Protein AF-A0A935GP49-F1 (afdb_monomer)

Solvent-accessible surface area (backbone atoms only — not comparable to full-atom values): 9052 Å² total; per-residue (Å²): 114,67,70,64,50,36,72,73,67,72,53,59,69,69,60,51,49,51,53,48,52,54,47,41,72,76,39,61,81,50,59,67,60,54,55,56,58,46,58,58,23,35,55,95,63,76,39,33,55,68,56,36,48,58,48,45,55,51,52,23,60,72,24,46,93,81,49,17,50,28,44,47,26,52,53,51,52,55,48,39,65,76,45,95,67,57,54,67,80,72,41,80,54,50,62,73,55,32,51,51,3,43,53,54,38,40,76,76,52,79,45,68,66,59,48,23,51,45,29,31,51,26,43,73,68,66,36,39,68,60,19,38,51,41,46,60,75,38,53,91,71,51,64,32,27,82,74,34,90,86,40,36,44,65,56,39,48,53,61,31,70,47,82,136

Sequence (164 aa):
MALIVAGSSGLPAAQFDSLFEEGVNRFPYYHTLYLTRMNYLLPQWGGSYDAVDAFIAKAVERTREKDGEAFYAWLYVDVARKFRGDLFTGTLASWPRMKKGFEDMLARYPDEWNKNLFATFACRARDKETTGRLITELGTAASLGAWSPGFTTESCRRFAFSPA

Mean predicted aligned error: 4.92 Å

Structure (mmCIF, N/CA/C/O backbone):
data_AF-A0A935GP49-F1
#
_entry.id   AF-A0A935GP49-F1
#
loop_
_atom_site.group_PDB
_atom_site.id
_atom_site.type_symbol
_atom_site.label_atom_id
_atom_site.label_alt_id
_atom_site.label_comp_id
_atom_site.label_asym_id
_atom_site.label_entity_id
_atom_site.label_seq_id
_atom_site.pdbx_PDB_ins_code
_atom_site.Cartn_x
_atom_site.Cartn_y
_atom_site.Cartn_z
_atom_site.occupancy
_atom_site.B_iso_or_equiv
_atom_site.auth_seq_id
_atom_site.auth_comp_id
_atom_site.auth_asym_id
_atom_site.auth_atom_id
_atom_site.pdbx_PDB_model_num
ATOM 1 N N . MET A 1 1 ? -24.496 -0.433 3.726 1.00 47.66 1 MET A N 1
ATOM 2 C CA . MET A 1 1 ? -24.857 1.006 3.695 1.00 47.66 1 MET A CA 1
ATOM 3 C C . MET A 1 1 ? -24.799 1.693 5.065 1.00 47.66 1 MET A C 1
ATOM 5 O O . MET A 1 1 ? -24.412 2.851 5.090 1.00 47.66 1 MET A O 1
ATOM 9 N N . ALA A 1 2 ? -25.073 1.019 6.194 1.00 55.06 2 ALA A N 1
ATOM 10 C CA . ALA A 1 2 ? -25.032 1.637 7.534 1.00 55.06 2 ALA A CA 1
ATOM 11 C C . ALA A 1 2 ? -23.665 2.230 7.952 1.00 55.06 2 ALA A C 1
ATOM 13 O O . ALA A 1 2 ? -23.636 3.288 8.565 1.00 55.0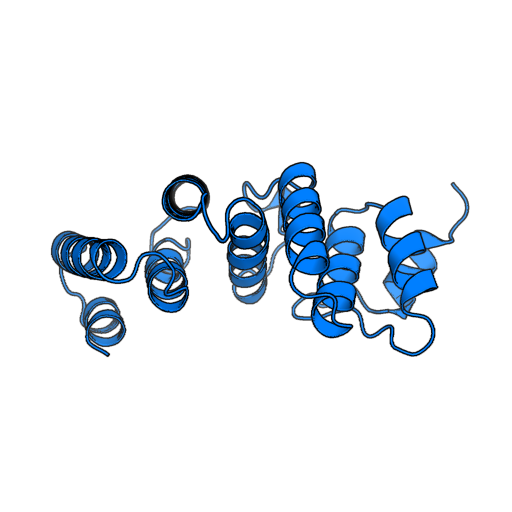6 2 ALA A O 1
ATOM 14 N N . LEU A 1 3 ? -22.536 1.614 7.573 1.00 48.81 3 LEU A N 1
ATOM 15 C CA . LEU A 1 3 ? -21.189 2.109 7.920 1.00 48.81 3 LEU A CA 1
ATOM 16 C C . LEU A 1 3 ? -20.819 3.439 7.241 1.00 48.81 3 LEU A C 1
ATOM 18 O O . LEU A 1 3 ? -20.160 4.272 7.852 1.00 48.81 3 LEU A O 1
ATOM 22 N N . ILE A 1 4 ? -21.264 3.656 5.999 1.00 54.31 4 ILE A N 1
ATOM 23 C CA . ILE A 1 4 ? -21.011 4.913 5.273 1.00 54.31 4 ILE A CA 1
ATOM 24 C C . ILE A 1 4 ? -21.822 6.044 5.911 1.00 54.31 4 ILE A C 1
ATOM 26 O O . ILE A 1 4 ? -21.284 7.117 6.161 1.00 54.31 4 ILE A O 1
ATOM 30 N N . VAL A 1 5 ? -23.091 5.770 6.242 1.00 49.25 5 VAL A N 1
ATOM 31 C CA . VAL A 1 5 ? -23.968 6.725 6.931 1.00 49.25 5 VAL A CA 1
ATOM 32 C C . VAL A 1 5 ? -23.423 7.032 8.325 1.00 49.25 5 VAL A C 1
ATOM 34 O O . VAL A 1 5 ? -23.286 8.194 8.674 1.00 49.25 5 VAL A O 1
ATOM 37 N N . ALA A 1 6 ? -23.027 6.027 9.105 1.00 52.31 6 ALA A N 1
ATOM 38 C CA . ALA A 1 6 ? -22.478 6.208 10.449 1.00 52.31 6 ALA A CA 1
ATOM 39 C C . ALA A 1 6 ? -21.283 7.174 10.488 1.00 52.31 6 ALA A C 1
ATOM 41 O O . ALA A 1 6 ? -21.266 8.111 11.286 1.00 52.31 6 ALA A O 1
ATOM 42 N N . GLY A 1 7 ? -20.315 6.979 9.591 1.00 53.31 7 GLY A N 1
ATOM 43 C CA . GLY A 1 7 ? -19.129 7.823 9.540 1.00 53.31 7 GLY A CA 1
ATOM 44 C C . GLY A 1 7 ? -19.360 9.203 8.908 1.00 53.31 7 GLY A C 1
ATOM 45 O O . GLY A 1 7 ? -18.614 10.129 9.207 1.00 53.31 7 GLY A O 1
ATOM 46 N N . SER A 1 8 ? -20.393 9.388 8.073 1.00 52.00 8 SER A N 1
ATOM 47 C CA . SER A 1 8 ? -20.776 10.709 7.542 1.00 52.00 8 SER A CA 1
ATOM 48 C C . SER A 1 8 ? -21.740 11.489 8.445 1.00 52.00 8 SER A C 1
ATOM 50 O O . SER A 1 8 ? -21.908 12.688 8.249 1.00 52.00 8 SER A O 1
ATOM 52 N N . SER A 1 9 ? -22.393 10.824 9.405 1.00 50.09 9 SER A N 1
ATOM 53 C CA . SER A 1 9 ? -23.439 11.414 10.263 1.00 50.09 9 SER A CA 1
ATOM 54 C C . SER A 1 9 ? -22.922 11.930 11.607 1.00 50.09 9 SER A C 1
ATOM 56 O O . SER A 1 9 ? -23.717 12.404 12.412 1.00 50.09 9 SER A O 1
ATOM 58 N N . GLY A 1 10 ? -21.621 11.808 11.889 1.00 53.00 10 GLY A N 1
ATOM 59 C CA . GLY A 1 10 ? -21.067 12.175 13.195 1.00 53.00 10 GLY A CA 1
ATOM 60 C C . GLY A 1 10 ? -21.505 11.246 14.332 1.00 53.00 10 GLY A C 1
ATOM 61 O O . GLY A 1 10 ? -21.587 11.694 15.475 1.00 53.00 10 GLY A O 1
ATOM 62 N N . LEU A 1 11 ? -21.799 9.965 14.048 1.00 57.06 11 LEU A N 1
ATOM 63 C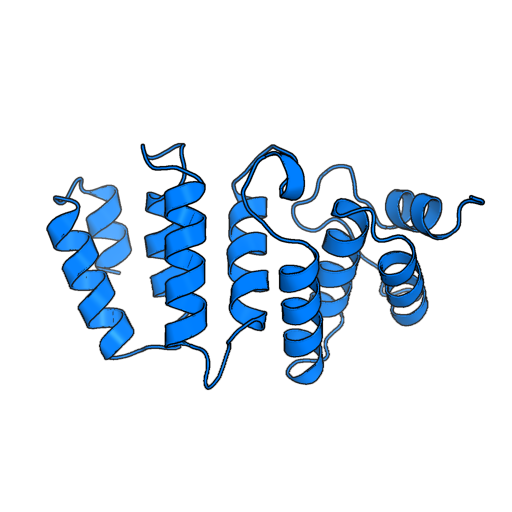 CA . LEU A 1 11 ? -22.007 8.996 15.128 1.00 57.06 11 LEU A CA 1
ATOM 64 C C . LEU A 1 11 ? -20.753 8.943 16.018 1.00 57.06 11 LEU A C 1
ATOM 66 O O . LEU A 1 11 ? -19.636 9.034 15.497 1.00 57.06 11 LEU A O 1
ATOM 70 N N . PRO A 1 12 ? -20.901 8.766 17.344 1.00 66.69 12 PRO A N 1
ATOM 71 C CA . PRO A 1 12 ? -19.757 8.608 18.231 1.00 66.69 12 PRO A CA 1
ATOM 72 C C . PRO A 1 12 ? -18.858 7.470 17.737 1.00 66.69 12 PRO A C 1
ATOM 74 O O . PRO A 1 12 ? -19.365 6.404 17.380 1.00 66.69 12 PRO A O 1
ATOM 77 N N . ALA A 1 13 ? -17.536 7.666 17.748 1.00 70.69 13 ALA A N 1
ATOM 78 C CA . ALA A 1 13 ? -16.559 6.688 17.251 1.00 70.69 13 ALA A CA 1
ATOM 79 C C . ALA A 1 13 ? -16.807 5.260 17.786 1.00 70.69 13 ALA A C 1
ATOM 81 O O . ALA A 1 13 ? -16.709 4.290 17.040 1.00 70.69 13 ALA A O 1
ATOM 82 N N . ALA A 1 14 ? -17.257 5.147 19.041 1.00 72.38 14 ALA A N 1
ATOM 83 C CA . ALA A 1 14 ? -17.621 3.885 19.681 1.00 72.38 14 ALA A CA 1
ATOM 84 C C . ALA A 1 14 ? -18.753 3.115 18.967 1.00 72.38 14 ALA A C 1
ATOM 86 O O . ALA A 1 14 ? -18.708 1.889 18.878 1.00 72.38 14 ALA A O 1
ATOM 87 N N . GLN A 1 15 ? -19.764 3.806 18.433 1.00 77.62 15 GLN A N 1
ATOM 88 C CA . GLN A 1 15 ? -20.867 3.154 17.723 1.00 77.62 15 GLN A CA 1
ATOM 89 C C . GLN A 1 15 ? -20.427 2.659 16.340 1.00 77.62 15 GLN A C 1
ATOM 91 O O . GLN A 1 15 ? -20.834 1.581 15.907 1.00 77.62 15 GLN A O 1
ATOM 96 N N . PHE A 1 16 ? -19.563 3.417 15.662 1.00 81.44 16 PHE A N 1
ATOM 97 C CA . PHE A 1 16 ? -18.963 2.991 14.400 1.00 81.44 16 PHE A CA 1
ATOM 98 C C . PHE A 1 16 ? -18.050 1.773 14.587 1.00 81.44 16 PHE A C 1
ATOM 100 O O . PHE A 1 16 ? -18.144 0.818 13.816 1.00 81.44 16 PHE A O 1
ATOM 107 N N . ASP A 1 17 ? -17.232 1.772 15.642 1.00 86.62 17 ASP A N 1
ATOM 108 C CA . ASP A 1 17 ? -16.369 0.644 15.996 1.00 86.62 17 ASP A CA 1
ATOM 109 C C . ASP A 1 17 ? -17.175 -0.619 16.306 1.00 86.62 17 ASP A C 1
ATOM 111 O O . ASP A 1 17 ? -16.862 -1.683 15.780 1.00 86.62 17 ASP A O 1
ATOM 115 N N . SER A 1 18 ? -18.268 -0.506 17.068 1.00 90.00 18 SER A N 1
ATOM 116 C CA . SER A 1 18 ? -19.149 -1.646 17.345 1.00 90.00 18 SER A CA 1
ATOM 117 C C . SER A 1 18 ? -19.756 -2.241 16.069 1.00 90.00 18 SER A C 1
ATOM 119 O O . SER A 1 18 ? -19.789 -3.461 15.920 1.00 90.00 18 SER A O 1
ATOM 121 N N . LEU A 1 19 ? -20.218 -1.400 15.136 1.00 91.62 19 LEU A N 1
ATOM 122 C CA . LEU A 1 19 ? -20.779 -1.860 13.859 1.00 91.62 19 LEU A CA 1
ATOM 123 C C . LEU A 1 19 ? -19.716 -2.498 12.959 1.00 91.62 19 LEU A C 1
ATOM 125 O O . LEU A 1 19 ? -19.999 -3.465 12.249 1.00 91.62 19 LEU A O 1
ATOM 129 N N . PHE A 1 20 ? -18.497 -1.955 12.969 1.00 94.38 20 PHE A N 1
ATOM 130 C CA . PHE A 1 20 ? -17.371 -2.554 12.266 1.00 94.38 20 PHE A CA 1
ATOM 131 C C . PHE A 1 20 ? -17.064 -3.946 12.825 1.00 94.38 20 PHE A C 1
ATOM 133 O O . PHE A 1 20 ? -17.004 -4.891 12.041 1.00 94.38 20 PHE A O 1
ATOM 140 N N . GLU A 1 21 ? -16.938 -4.080 14.148 1.00 95.75 21 GLU A N 1
ATOM 141 C CA . GLU A 1 21 ? -16.637 -5.352 14.815 1.00 95.75 21 GLU A CA 1
ATOM 142 C C . GLU A 1 21 ? -17.733 -6.404 14.598 1.00 95.75 21 GLU A C 1
ATOM 144 O O . GLU A 1 21 ? -17.428 -7.554 14.284 1.00 95.75 21 GLU A O 1
ATOM 149 N N . GLU A 1 22 ? -19.012 -6.031 14.661 1.00 95.56 22 GLU A N 1
ATOM 150 C CA . GLU A 1 22 ? -20.105 -6.940 14.292 1.00 95.56 22 GLU A CA 1
ATOM 151 C C . GLU A 1 22 ? -19.967 -7.418 12.835 1.00 95.56 22 GLU A C 1
ATOM 153 O O . GLU A 1 22 ? -20.031 -8.618 12.544 1.00 95.56 22 GLU A O 1
ATOM 158 N N . GLY A 1 23 ? -19.731 -6.480 11.912 1.00 95.50 23 GLY A N 1
ATOM 159 C CA . GLY A 1 23 ? -19.644 -6.761 10.483 1.00 95.50 23 GLY A CA 1
ATOM 160 C C . GLY A 1 23 ? -18.501 -7.708 10.128 1.00 95.50 23 GLY A C 1
ATOM 161 O O . GLY A 1 23 ? -18.709 -8.675 9.398 1.00 95.50 23 GLY A O 1
ATOM 162 N N . VAL A 1 24 ? -17.302 -7.461 10.649 1.00 96.56 24 VAL A N 1
ATOM 163 C CA . VAL A 1 24 ? -16.114 -8.293 10.390 1.00 96.56 24 VAL A CA 1
ATOM 164 C C . VAL A 1 24 ? -16.128 -9.619 11.146 1.00 96.56 24 VAL A C 1
ATOM 166 O O . VAL A 1 24 ? -15.532 -10.574 10.663 1.00 96.56 24 VAL A O 1
ATOM 169 N N . ASN A 1 25 ? -16.841 -9.735 12.271 1.00 96.00 25 ASN A N 1
ATOM 170 C CA . ASN A 1 25 ? -17.064 -11.035 12.910 1.00 96.00 25 ASN A CA 1
ATOM 171 C C . ASN A 1 25 ? -17.969 -11.931 12.054 1.00 96.00 25 ASN A C 1
ATOM 173 O O . ASN A 1 25 ? -17.754 -13.139 11.975 1.00 96.00 25 ASN A O 1
ATOM 177 N N . ARG A 1 26 ? -18.964 -11.347 11.376 1.00 97.00 26 ARG A N 1
ATOM 178 C CA . ARG A 1 26 ? -19.868 -12.090 10.487 1.00 97.00 26 ARG A CA 1
ATOM 179 C C . ARG A 1 26 ? -19.296 -12.307 9.085 1.00 97.00 26 ARG A C 1
ATOM 181 O O . ARG A 1 26 ? -19.558 -13.335 8.465 1.00 97.00 26 ARG A O 1
ATOM 188 N N . PHE A 1 27 ? -18.532 -11.342 8.579 1.00 96.50 27 PHE A N 1
ATOM 189 C CA . PHE A 1 27 ? -17.986 -11.325 7.221 1.00 96.50 27 PHE A CA 1
ATOM 190 C C . PHE A 1 27 ? -16.494 -10.938 7.231 1.00 96.50 27 PHE A C 1
ATOM 192 O O . PHE A 1 27 ? -16.123 -9.877 6.719 1.00 96.50 27 PHE A O 1
ATOM 199 N N . PRO A 1 28 ? -15.609 -11.794 7.777 1.00 95.75 28 PRO A N 1
ATOM 200 C CA . PRO A 1 28 ? -14.206 -11.449 8.029 1.00 95.75 28 PRO A CA 1
ATOM 201 C C . PRO A 1 28 ? -13.400 -11.121 6.773 1.00 95.75 28 PRO A C 1
ATOM 203 O O . PRO A 1 28 ? -12.430 -10.379 6.864 1.00 95.75 28 PRO A O 1
ATOM 206 N N . TYR A 1 29 ? -13.817 -11.607 5.604 1.00 96.19 29 TYR A N 1
ATOM 207 C CA . TYR A 1 29 ? -13.124 -11.401 4.327 1.00 96.19 29 TYR A CA 1
ATOM 208 C C . TYR A 1 29 ? -13.789 -10.340 3.439 1.00 96.19 29 TYR A C 1
ATOM 210 O O . TYR A 1 29 ? -13.436 -10.185 2.273 1.00 96.19 29 TYR A O 1
ATOM 218 N N . TYR A 1 30 ? -14.777 -9.601 3.957 1.00 95.94 30 TYR A N 1
ATOM 219 C CA . TYR A 1 30 ? -15.427 -8.546 3.185 1.00 95.94 30 TYR A CA 1
ATOM 220 C C . TYR A 1 30 ? -14.615 -7.245 3.258 1.00 95.94 30 TYR A C 1
ATOM 222 O O . TYR A 1 30 ? -14.805 -6.408 4.144 1.00 95.94 30 TYR A O 1
ATOM 230 N N . HIS A 1 31 ? -13.688 -7.077 2.306 1.00 95.00 31 HIS A N 1
ATOM 231 C CA . HIS A 1 31 ? -12.681 -6.001 2.288 1.00 95.00 31 HIS A CA 1
ATOM 232 C C . HIS A 1 31 ? -13.259 -4.592 2.443 1.00 95.00 31 HIS A C 1
ATOM 234 O O . HIS A 1 31 ? -12.641 -3.742 3.084 1.00 95.00 31 HIS A O 1
ATOM 240 N N . THR A 1 32 ? -14.462 -4.337 1.918 1.00 94.94 32 THR A N 1
ATOM 241 C CA . THR A 1 32 ? -15.122 -3.026 2.007 1.00 94.94 32 THR A CA 1
ATOM 242 C C . THR A 1 32 ? -15.301 -2.547 3.450 1.00 94.94 32 THR A C 1
ATOM 244 O O . THR A 1 32 ? -15.207 -1.343 3.688 1.00 94.94 32 THR A O 1
ATOM 247 N N . LEU A 1 33 ? -15.496 -3.443 4.427 1.00 96.00 33 LEU A N 1
ATOM 248 C CA . LEU A 1 33 ? -15.614 -3.057 5.842 1.00 96.00 33 LEU A CA 1
ATOM 249 C C . LEU A 1 33 ? -14.310 -2.445 6.357 1.00 96.00 33 LEU A C 1
ATOM 251 O O . LEU A 1 33 ? -14.321 -1.376 6.965 1.00 96.00 33 LEU A O 1
ATOM 255 N N . TYR A 1 34 ? -13.184 -3.088 6.049 1.00 97.38 34 TYR A N 1
ATOM 256 C CA . TYR A 1 34 ? -11.861 -2.634 6.462 1.00 97.38 34 TYR A CA 1
ATOM 257 C C . TYR A 1 34 ? -11.460 -1.338 5.771 1.00 97.38 34 TYR A C 1
ATOM 259 O O . TYR A 1 34 ? -11.021 -0.411 6.441 1.00 97.38 34 TYR A O 1
ATOM 267 N N . LEU A 1 35 ? -11.674 -1.239 4.455 1.00 95.38 35 LEU A N 1
ATOM 268 C CA . LEU A 1 35 ? -11.397 -0.018 3.692 1.00 95.38 35 LEU A CA 1
ATOM 269 C C . LEU A 1 35 ? -12.210 1.168 4.228 1.00 95.38 35 LEU A C 1
ATOM 271 O O . LEU A 1 35 ? -11.683 2.269 4.388 1.00 95.38 35 LEU A O 1
ATOM 275 N N . THR A 1 36 ? -13.482 0.932 4.568 1.00 92.94 36 THR A N 1
ATOM 276 C CA . THR A 1 36 ? -14.346 1.956 5.172 1.00 92.94 36 THR A CA 1
ATOM 277 C C . THR A 1 36 ? -13.811 2.383 6.535 1.00 92.94 36 THR A C 1
ATOM 279 O O . THR A 1 36 ? -13.656 3.577 6.780 1.00 92.94 36 THR A O 1
ATOM 282 N N . ARG A 1 37 ? -13.476 1.430 7.414 1.00 94.19 37 ARG A N 1
ATOM 283 C CA . ARG A 1 37 ? -12.962 1.720 8.760 1.00 94.19 37 ARG A CA 1
ATOM 284 C C . ARG A 1 37 ? -11.614 2.438 8.735 1.00 94.19 37 ARG A C 1
ATOM 286 O O . ARG A 1 37 ? -11.424 3.383 9.502 1.00 94.19 37 ARG A O 1
ATOM 293 N N . MET A 1 38 ? -10.715 2.015 7.849 1.00 95.50 38 MET A N 1
ATOM 294 C CA . MET A 1 38 ? -9.392 2.607 7.657 1.00 95.50 38 MET A CA 1
ATOM 295 C C . MET A 1 38 ? -9.483 4.049 7.161 1.00 95.50 38 MET A C 1
ATOM 297 O O . MET A 1 38 ? -8.711 4.890 7.609 1.00 95.50 38 MET A O 1
ATOM 301 N N . ASN A 1 39 ? -10.442 4.364 6.283 1.00 91.94 39 ASN A N 1
ATOM 302 C CA . ASN A 1 39 ? -10.618 5.724 5.775 1.00 91.94 39 ASN A CA 1
ATOM 303 C C . ASN A 1 39 ? -10.791 6.745 6.911 1.00 91.94 39 ASN A C 1
ATOM 305 O O . ASN A 1 39 ? -10.186 7.808 6.853 1.00 91.94 39 ASN A O 1
ATOM 309 N N . TYR A 1 40 ? -11.531 6.405 7.970 1.00 90.94 40 TYR A N 1
ATOM 310 C CA . TYR A 1 40 ? -11.723 7.276 9.139 1.00 90.94 40 TYR A CA 1
ATOM 311 C C . TYR A 1 40 ? -10.527 7.318 10.106 1.00 90.94 40 TYR A C 1
ATOM 313 O O . TYR A 1 40 ? -10.544 8.094 11.053 1.00 90.94 40 TYR A O 1
ATOM 321 N N . LEU A 1 41 ? -9.484 6.509 9.886 1.00 94.12 41 LEU A N 1
ATOM 322 C CA . LEU A 1 41 ? -8.220 6.583 10.633 1.00 94.12 41 LEU A CA 1
ATOM 323 C C . LEU A 1 41 ? -7.194 7.505 9.975 1.00 94.12 41 LEU A C 1
ATOM 325 O O . LEU A 1 41 ? -6.150 7.771 10.566 1.00 94.12 41 LEU A O 1
ATOM 329 N N . LEU A 1 42 ? -7.459 7.981 8.756 1.00 93.44 42 LEU A N 1
ATOM 330 C CA . LEU A 1 42 ? -6.521 8.844 8.049 1.00 93.44 42 LEU A CA 1
ATOM 331 C C . LEU A 1 42 ? -6.395 10.216 8.739 1.00 93.44 42 LEU A C 1
ATOM 333 O O . LEU A 1 42 ? -7.389 10.728 9.267 1.00 93.44 42 LEU A O 1
ATOM 337 N N . PRO A 1 43 ? -5.218 10.871 8.667 1.00 92.75 43 PRO A N 1
ATOM 338 C CA . PRO A 1 43 ? -4.983 12.164 9.319 1.00 92.75 43 PRO A CA 1
ATOM 339 C C . PRO A 1 43 ? -5.988 13.263 8.957 1.00 92.75 43 PRO A C 1
ATOM 341 O O . PRO A 1 43 ? -6.369 14.063 9.804 1.00 92.75 43 PRO A O 1
ATOM 344 N N . GLN A 1 44 ? -6.485 13.272 7.717 1.00 88.50 44 GLN A N 1
ATOM 345 C CA . GLN A 1 44 ? -7.488 14.242 7.260 1.00 88.50 44 GLN A CA 1
ATOM 346 C C . GLN A 1 44 ? -8.834 14.157 8.010 1.00 88.50 44 GLN A C 1
ATOM 348 O O . GLN A 1 44 ? -9.636 15.080 7.916 1.00 88.50 44 GLN A O 1
ATOM 353 N N . TRP A 1 45 ? -9.079 13.064 8.741 1.00 88.94 45 TRP A N 1
ATOM 354 C CA . TRP A 1 45 ? -10.264 12.845 9.575 1.00 88.94 45 TRP A CA 1
ATOM 355 C C . TRP A 1 45 ? -9.940 12.846 11.080 1.00 88.94 45 TRP A C 1
ATOM 357 O O . TRP A 1 45 ? -10.753 12.396 11.881 1.00 88.94 45 TRP A O 1
ATOM 367 N N . GLY A 1 46 ? -8.761 13.343 11.475 1.00 87.06 46 GLY A N 1
ATOM 368 C CA . GLY A 1 46 ? -8.334 13.430 12.878 1.00 87.06 46 GLY A CA 1
ATOM 369 C C . GLY A 1 46 ? -7.642 12.179 13.430 1.00 87.06 46 GLY A C 1
ATOM 370 O O . GLY A 1 46 ? -7.388 12.115 14.630 1.00 87.06 46 GLY A O 1
ATOM 371 N N . GLY A 1 47 ? -7.339 11.189 12.583 1.00 92.75 47 GLY A N 1
ATOM 372 C CA . GLY A 1 47 ? -6.530 10.024 12.952 1.00 92.75 47 GLY A CA 1
ATOM 373 C C . GLY A 1 47 ? -5.021 10.232 12.748 1.00 92.75 47 GLY A C 1
ATOM 374 O O . GLY A 1 47 ? -4.531 11.359 12.685 1.00 92.75 47 GLY A O 1
ATOM 375 N N . SER A 1 48 ? -4.269 9.138 12.623 1.00 95.81 48 SER A N 1
ATOM 376 C CA . SER A 1 48 ? -2.817 9.150 12.391 1.00 95.81 48 SER A CA 1
ATOM 377 C C . SER A 1 48 ? -2.367 7.931 11.583 1.00 95.81 48 SER A C 1
ATOM 379 O O . SER A 1 48 ? -3.066 6.917 11.525 1.00 95.81 48 SER A O 1
ATOM 381 N N . TYR A 1 49 ? -1.180 7.997 10.972 1.00 96.31 49 TYR A N 1
ATOM 382 C CA . TYR A 1 49 ? -0.628 6.832 10.273 1.00 96.31 49 TYR A CA 1
ATOM 383 C C . TYR A 1 49 ? -0.235 5.693 11.218 1.00 96.31 49 TYR A C 1
ATOM 385 O O . TYR A 1 49 ? -0.301 4.543 10.795 1.00 96.31 49 TYR A O 1
ATOM 393 N N . ASP A 1 50 ? 0.068 5.973 12.488 1.00 97.69 50 ASP A N 1
ATOM 394 C CA . ASP A 1 50 ? 0.222 4.935 13.515 1.00 97.69 50 ASP A CA 1
ATOM 395 C C . ASP A 1 50 ? -1.092 4.179 13.747 1.00 97.69 50 ASP A C 1
ATOM 397 O O . ASP A 1 50 ? -1.109 2.952 13.822 1.00 97.69 50 ASP A O 1
ATOM 401 N N . ALA A 1 51 ? -2.221 4.897 13.806 1.00 96.62 51 ALA A N 1
ATOM 402 C CA . ALA A 1 51 ? -3.533 4.272 13.947 1.00 96.62 51 ALA A CA 1
ATOM 403 C C . ALA A 1 51 ? -3.896 3.435 12.709 1.00 96.62 51 ALA A C 1
ATOM 405 O O . ALA A 1 51 ? -4.472 2.353 12.844 1.00 96.62 51 ALA A O 1
ATOM 406 N N . VAL A 1 52 ? -3.533 3.912 11.513 1.00 97.81 52 VAL A N 1
ATOM 407 C CA . VAL A 1 52 ? -3.689 3.165 10.256 1.00 97.81 52 VAL A CA 1
ATOM 408 C C . VAL A 1 52 ? -2.845 1.890 10.266 1.00 97.81 52 VAL A C 1
ATOM 410 O O . VAL A 1 52 ? -3.394 0.823 10.010 1.00 97.81 52 VAL A O 1
ATOM 413 N N . ASP A 1 53 ? -1.553 1.963 10.594 1.00 98.25 53 ASP A N 1
ATOM 414 C CA . ASP A 1 53 ? -0.668 0.788 10.619 1.00 98.25 53 ASP A CA 1
ATOM 415 C C . ASP A 1 53 ? -1.125 -0.246 11.658 1.00 98.25 53 ASP A C 1
ATOM 417 O O . ASP A 1 53 ? -1.290 -1.426 11.338 1.00 98.25 53 ASP A O 1
ATOM 421 N N . ALA A 1 54 ? -1.478 0.201 12.868 1.00 98.12 54 ALA A N 1
ATOM 422 C CA . ALA A 1 54 ? -2.025 -0.672 13.904 1.00 98.12 54 ALA A CA 1
ATOM 423 C C . ALA A 1 54 ? -3.332 -1.357 13.463 1.00 98.12 54 ALA A C 1
ATOM 425 O O . ALA A 1 54 ? -3.579 -2.521 13.795 1.00 98.12 54 ALA A O 1
ATOM 426 N N . PHE A 1 55 ? -4.180 -0.657 12.707 1.00 98.06 55 PHE A N 1
ATOM 427 C CA . PHE A 1 55 ? -5.391 -1.234 12.130 1.00 98.06 55 PHE A CA 1
ATOM 428 C C . PHE A 1 55 ? -5.081 -2.255 11.030 1.00 98.06 55 PHE A C 1
ATOM 430 O O . PHE A 1 55 ? -5.654 -3.345 11.036 1.00 98.06 55 PHE A O 1
ATOM 437 N N . ILE A 1 56 ? -4.154 -1.938 10.123 1.00 98.44 56 ILE A N 1
ATOM 438 C CA . ILE A 1 56 ? -3.717 -2.842 9.053 1.00 98.44 56 ILE A CA 1
ATOM 439 C C . ILE A 1 56 ? -3.137 -4.127 9.651 1.00 98.44 56 ILE A C 1
ATOM 441 O O . ILE A 1 56 ? -3.507 -5.215 9.216 1.00 98.44 56 ILE A O 1
ATOM 445 N N . ALA A 1 57 ? -2.308 -4.035 10.694 1.00 98.19 57 ALA A N 1
ATOM 446 C CA . ALA A 1 57 ? -1.759 -5.204 11.380 1.00 98.19 57 ALA A CA 1
ATOM 447 C C . ALA A 1 57 ? -2.861 -6.134 11.924 1.00 98.19 57 ALA A C 1
ATOM 449 O O . ALA A 1 57 ? -2.807 -7.348 11.721 1.00 98.19 57 ALA A O 1
ATOM 450 N N . LYS A 1 58 ? -3.907 -5.573 12.547 1.00 97.62 58 LYS A N 1
ATOM 451 C CA . LYS A 1 58 ? -5.071 -6.345 13.020 1.00 97.62 58 LYS A CA 1
ATOM 452 C C . LYS A 1 58 ? -5.871 -6.957 11.869 1.00 97.62 58 LYS A C 1
ATOM 454 O O . LYS A 1 58 ? -6.329 -8.091 11.983 1.00 97.62 58 LYS A O 1
ATOM 459 N N . ALA A 1 59 ? -6.044 -6.224 10.770 1.00 98.00 59 ALA A N 1
ATOM 460 C CA . ALA A 1 59 ? -6.753 -6.710 9.590 1.00 98.00 59 ALA A CA 1
ATOM 461 C C . ALA A 1 59 ? -6.024 -7.896 8.939 1.00 98.00 59 ALA A C 1
ATOM 463 O O . ALA A 1 59 ? -6.660 -8.891 8.595 1.00 98.00 59 ALA A O 1
ATOM 464 N N . VAL A 1 60 ? -4.694 -7.822 8.830 1.00 98.00 60 VAL A N 1
ATOM 465 C CA . VAL A 1 60 ? -3.842 -8.914 8.336 1.00 98.00 60 VAL A CA 1
ATOM 466 C C . VAL A 1 60 ? -3.962 -10.146 9.227 1.00 98.00 60 VAL A C 1
ATOM 468 O O . VAL A 1 60 ? -4.149 -11.243 8.711 1.00 98.00 60 VAL A O 1
ATOM 471 N N . GLU A 1 61 ? -3.925 -9.978 10.552 1.00 97.50 61 GLU A N 1
ATOM 472 C CA . GLU A 1 61 ? -4.084 -11.098 11.486 1.00 97.50 61 GLU A CA 1
ATOM 473 C C . GLU A 1 61 ? -5.446 -11.775 11.335 1.00 97.50 61 GLU A C 1
ATOM 475 O O . GLU A 1 61 ? -5.541 -12.988 11.159 1.00 97.50 61 GLU A O 1
ATOM 480 N N . ARG A 1 62 ? -6.511 -10.971 11.350 1.00 96.81 62 ARG A N 1
ATOM 481 C CA . ARG A 1 62 ? -7.892 -11.453 11.253 1.00 96.81 62 ARG A CA 1
ATOM 482 C C . ARG A 1 62 ? -8.167 -12.177 9.936 1.00 96.81 62 ARG A C 1
ATOM 484 O O . ARG A 1 62 ? -8.999 -13.075 9.899 1.00 96.81 62 ARG A O 1
ATOM 491 N N . THR A 1 63 ? -7.481 -11.788 8.866 1.00 96.94 63 THR A N 1
ATOM 492 C CA . THR A 1 63 ? -7.657 -12.367 7.530 1.00 96.94 63 THR A CA 1
ATOM 493 C C . THR A 1 63 ? -6.550 -13.348 7.147 1.00 96.94 63 THR A C 1
ATOM 495 O O . THR A 1 63 ? -6.515 -13.781 5.997 1.00 96.94 63 THR A O 1
ATOM 498 N N . ARG A 1 64 ? -5.660 -13.732 8.077 1.00 95.75 64 ARG A N 1
ATOM 499 C CA . ARG A 1 64 ? -4.447 -14.527 7.803 1.00 95.75 64 ARG A CA 1
ATOM 500 C C . ARG A 1 64 ? -4.713 -15.805 7.008 1.00 95.75 64 ARG A C 1
ATOM 502 O O . ARG A 1 64 ? -3.912 -16.153 6.151 1.00 95.75 64 ARG A O 1
ATOM 509 N N . GLU A 1 65 ? -5.823 -16.486 7.284 1.00 95.00 65 GLU A N 1
ATOM 510 C CA . GLU A 1 65 ? -6.184 -17.751 6.631 1.00 95.00 65 GLU A CA 1
ATOM 511 C C . GLU A 1 65 ? -6.399 -17.597 5.117 1.00 95.00 65 GLU A C 1
ATOM 513 O O . GLU A 1 65 ? -6.043 -18.497 4.359 1.00 95.00 65 GLU A O 1
ATOM 5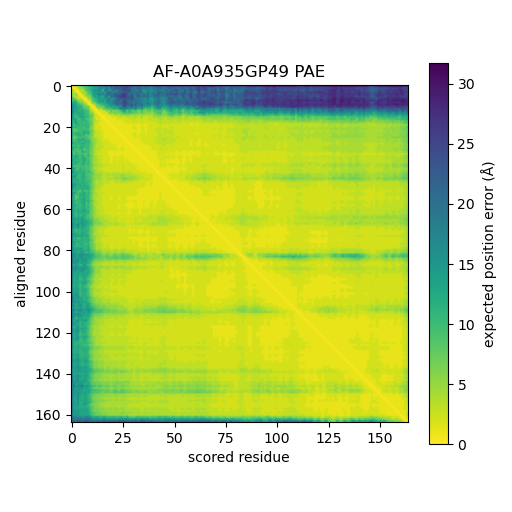18 N N . LYS A 1 66 ? -6.960 -16.465 4.663 1.00 93.94 66 LYS A N 1
ATOM 519 C CA . LYS A 1 66 ? -7.243 -16.245 3.236 1.00 93.94 66 LYS A CA 1
ATOM 520 C C . LYS A 1 66 ? -6.411 -15.149 2.615 1.00 93.94 66 LYS A C 1
ATOM 522 O O . LYS A 1 66 ? -5.865 -15.375 1.546 1.00 93.94 66 LYS A O 1
ATOM 527 N N . ASP A 1 67 ? -6.319 -13.976 3.234 1.00 94.44 67 ASP A N 1
ATOM 528 C CA . ASP A 1 67 ? -5.698 -12.798 2.628 1.00 94.44 67 ASP A CA 1
ATOM 529 C C . ASP A 1 67 ? -4.286 -12.537 3.160 1.00 94.44 67 ASP A C 1
ATOM 531 O O . ASP A 1 67 ? -3.352 -12.435 2.359 1.00 94.44 67 ASP A O 1
ATOM 535 N N . GLY A 1 68 ? -4.111 -12.481 4.484 1.00 94.75 68 GLY A N 1
ATOM 536 C CA . GLY A 1 68 ? -2.807 -12.287 5.125 1.00 94.75 68 GLY A CA 1
ATOM 537 C C . GLY A 1 68 ? -2.039 -11.081 4.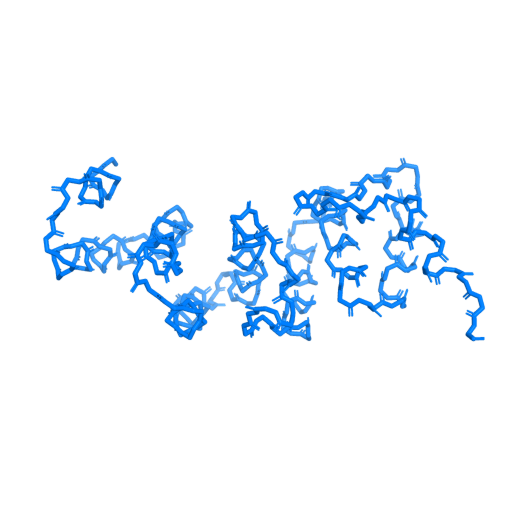570 1.00 94.75 68 GLY A C 1
ATOM 538 O O . GLY A 1 68 ? -2.584 -9.983 4.451 1.00 94.75 68 GLY A O 1
ATOM 539 N N . GLU A 1 69 ? -0.771 -11.276 4.200 1.00 96.56 69 GLU A N 1
ATOM 540 C CA . GLU A 1 69 ? 0.083 -10.195 3.681 1.00 96.56 69 GLU A CA 1
ATOM 541 C C . GLU A 1 69 ? -0.430 -9.599 2.358 1.00 96.56 69 GLU A C 1
ATOM 543 O O . GLU A 1 69 ? -0.194 -8.421 2.094 1.00 96.56 69 GLU A O 1
ATOM 548 N N . ALA A 1 70 ? -1.202 -10.326 1.539 1.00 97.12 70 ALA A N 1
ATOM 549 C CA . ALA A 1 70 ? -1.815 -9.703 0.358 1.00 97.12 70 ALA A CA 1
ATOM 550 C C . ALA A 1 70 ? -2.771 -8.570 0.750 1.00 97.12 70 ALA A C 1
ATOM 552 O O . ALA A 1 70 ? -2.861 -7.563 0.041 1.00 97.12 70 ALA A O 1
ATOM 553 N N . PHE A 1 71 ? -3.427 -8.681 1.912 1.00 97.75 71 PHE A N 1
ATOM 554 C CA . PHE A 1 71 ? -4.264 -7.601 2.417 1.00 97.75 71 PHE A CA 1
ATOM 555 C C . PHE A 1 71 ? -3.449 -6.427 2.950 1.00 97.75 71 PHE A C 1
ATOM 557 O O . PHE A 1 71 ? -3.866 -5.286 2.773 1.00 97.75 71 PHE A O 1
ATOM 564 N N . TYR A 1 72 ? -2.263 -6.682 3.520 1.00 98.38 72 TYR A N 1
ATOM 565 C CA . TYR A 1 72 ? -1.313 -5.622 3.874 1.00 98.38 72 TYR A CA 1
ATOM 566 C C . TYR A 1 72 ? -1.018 -4.742 2.655 1.00 98.38 72 TYR A C 1
ATOM 568 O O . TYR A 1 72 ? -1.177 -3.521 2.709 1.00 98.38 72 TYR A O 1
ATOM 576 N N . ALA A 1 73 ? -0.659 -5.370 1.528 1.00 97.50 73 ALA A N 1
ATOM 577 C CA . ALA A 1 73 ? -0.396 -4.651 0.287 1.00 97.50 73 ALA A CA 1
ATOM 578 C C . ALA A 1 73 ? -1.635 -3.892 -0.203 1.00 97.50 73 ALA A C 1
ATOM 580 O O . ALA A 1 73 ? -1.543 -2.704 -0.506 1.00 97.50 73 ALA A O 1
ATOM 581 N N . TRP A 1 74 ? -2.804 -4.536 -0.227 1.00 96.25 74 TRP A N 1
ATOM 582 C CA . TRP A 1 74 ? -4.033 -3.909 -0.714 1.00 96.25 74 TRP A CA 1
ATOM 583 C C . TRP A 1 74 ? -4.482 -2.699 0.120 1.00 96.25 74 TRP A C 1
ATOM 585 O O . TRP A 1 74 ? -4.873 -1.671 -0.437 1.00 96.25 74 TRP A O 1
ATOM 595 N N . LEU A 1 75 ? -4.381 -2.779 1.450 1.00 97.94 75 LEU A N 1
ATOM 596 C CA . LEU A 1 75 ? -4.725 -1.671 2.343 1.00 97.94 75 LEU A CA 1
ATOM 597 C C . LEU A 1 75 ? -3.769 -0.486 2.153 1.00 97.94 75 LEU A C 1
ATOM 599 O O . LEU A 1 75 ? -4.223 0.651 2.034 1.00 97.94 75 LEU A O 1
ATOM 603 N N . TYR A 1 76 ? -2.462 -0.726 2.017 1.00 97.62 76 TYR A N 1
ATOM 604 C CA . TYR A 1 76 ? -1.507 0.353 1.743 1.00 97.62 76 TYR A CA 1
ATOM 605 C C . TYR A 1 76 ? -1.607 0.931 0.327 1.00 97.62 76 TYR A C 1
ATOM 607 O O . TYR A 1 76 ? -1.387 2.133 0.147 1.00 97.62 76 TYR A O 1
ATOM 615 N N . VAL A 1 77 ? -2.008 0.135 -0.672 1.00 96.06 77 VAL A N 1
ATOM 616 C CA . VAL A 1 77 ? -2.413 0.664 -1.986 1.00 96.06 77 VAL A CA 1
ATOM 617 C C . VAL A 1 77 ? -3.565 1.652 -1.807 1.00 96.06 77 VAL A C 1
ATOM 619 O O . VAL A 1 77 ? -3.524 2.749 -2.361 1.00 96.06 77 VAL A O 1
ATOM 622 N N . ASP A 1 78 ? -4.576 1.307 -1.009 1.00 96.19 78 ASP A N 1
ATOM 623 C CA . ASP A 1 78 ? -5.713 2.190 -0.756 1.00 96.19 78 ASP A CA 1
ATOM 624 C C . ASP A 1 78 ? -5.335 3.466 0.021 1.00 96.19 78 ASP A C 1
ATOM 626 O O . ASP A 1 78 ? -5.841 4.545 -0.301 1.00 96.19 78 ASP A O 1
ATOM 630 N N . VAL A 1 79 ? -4.383 3.393 0.959 1.00 95.62 79 VAL A N 1
ATOM 631 C CA . VAL A 1 79 ? -3.786 4.584 1.597 1.00 95.62 79 VAL A CA 1
ATOM 632 C C . VAL A 1 79 ? -3.105 5.467 0.551 1.00 95.62 79 VAL A C 1
ATOM 634 O O . VAL A 1 79 ? -3.369 6.668 0.485 1.00 95.62 79 VAL A O 1
ATOM 637 N N . ALA A 1 80 ? -2.283 4.884 -0.323 1.00 93.62 80 ALA A N 1
ATOM 638 C CA . ALA A 1 80 ? -1.573 5.617 -1.366 1.00 93.62 80 ALA A CA 1
ATOM 639 C C . ALA A 1 80 ? -2.498 6.311 -2.380 1.00 93.62 80 ALA A C 1
ATOM 641 O O . ALA A 1 80 ? -2.098 7.303 -2.979 1.00 93.62 80 ALA A O 1
ATOM 642 N N . ARG A 1 81 ? -3.735 5.830 -2.559 1.00 92.12 81 ARG A N 1
ATOM 643 C CA . ARG A 1 81 ? -4.757 6.494 -3.391 1.00 92.12 81 ARG A CA 1
ATOM 644 C C . ARG A 1 81 ? -5.257 7.806 -2.799 1.00 92.12 81 ARG A C 1
ATOM 646 O O . ARG A 1 81 ? -5.732 8.666 -3.538 1.00 92.12 81 ARG A O 1
ATOM 653 N N . LYS A 1 82 ? -5.223 7.917 -1.473 1.00 90.62 82 LYS A N 1
ATOM 654 C CA . LYS A 1 82 ? -5.792 9.030 -0.703 1.00 90.62 82 LYS A CA 1
ATOM 655 C C . LYS A 1 82 ? -4.712 9.984 -0.192 1.00 90.62 82 LYS A C 1
ATOM 657 O O . LYS A 1 82 ? -4.990 11.151 0.061 1.00 90.62 82 LYS A O 1
ATOM 662 N N . PHE A 1 83 ? -3.478 9.502 -0.080 1.00 87.94 83 PHE A N 1
ATOM 663 C CA . PHE A 1 83 ? -2.331 10.265 0.383 1.00 87.94 83 PHE A CA 1
ATOM 664 C C . PHE A 1 83 ? -1.547 10.891 -0.780 1.00 87.94 83 PHE A C 1
ATOM 666 O O . PHE A 1 83 ? -1.229 10.224 -1.758 1.00 87.94 83 PHE A O 1
ATOM 673 N N . ARG A 1 84 ? -1.201 12.180 -0.663 1.00 80.12 84 ARG A N 1
ATOM 674 C CA . ARG A 1 84 ? -0.453 12.934 -1.690 1.00 80.12 84 ARG A CA 1
ATOM 675 C C . ARG A 1 84 ? 1.069 12.979 -1.476 1.00 80.12 84 ARG A C 1
ATOM 677 O O . ARG A 1 84 ? 1.741 13.738 -2.167 1.00 80.12 84 ARG A O 1
ATOM 684 N N . GLY A 1 85 ? 1.608 12.203 -0.536 1.00 87.44 85 GLY A N 1
ATOM 685 C CA . GLY A 1 85 ? 3.047 12.115 -0.272 1.00 87.44 85 GLY A CA 1
ATOM 686 C C . GLY A 1 85 ? 3.672 10.794 -0.715 1.00 87.44 85 GLY A C 1
ATOM 687 O O . GLY A 1 85 ? 3.021 9.917 -1.289 1.00 87.44 85 GLY A O 1
ATOM 688 N N . ASP A 1 86 ? 4.960 10.651 -0.424 1.00 91.31 86 ASP A N 1
ATOM 689 C CA . ASP A 1 86 ? 5.671 9.392 -0.606 1.00 91.31 86 ASP A CA 1
ATOM 690 C C . ASP A 1 86 ? 5.213 8.379 0.454 1.00 91.31 86 ASP A C 1
ATOM 692 O O . ASP A 1 86 ? 5.285 8.644 1.652 1.00 91.31 86 ASP A O 1
ATOM 696 N N . LEU A 1 87 ? 4.707 7.222 0.018 1.00 94.81 87 LEU A N 1
ATOM 697 C CA . LEU A 1 87 ? 4.089 6.242 0.915 1.00 94.81 87 LEU A CA 1
ATOM 698 C C . LEU A 1 87 ? 5.088 5.697 1.946 1.00 94.81 87 LEU A C 1
ATOM 700 O O . LEU A 1 87 ? 4.719 5.516 3.102 1.00 94.81 87 LEU A O 1
ATOM 704 N N . PHE A 1 88 ? 6.325 5.428 1.532 1.00 95.88 88 PHE A N 1
ATOM 705 C CA . PHE A 1 88 ? 7.308 4.690 2.330 1.00 95.88 88 PHE A CA 1
ATOM 706 C C . PHE A 1 88 ? 8.110 5.586 3.279 1.00 95.88 88 PHE A C 1
ATOM 708 O O . PHE A 1 88 ? 8.744 5.089 4.202 1.00 95.88 88 PHE A O 1
ATOM 715 N N . THR A 1 89 ? 8.076 6.901 3.066 1.00 94.38 89 THR A N 1
ATOM 716 C CA . THR A 1 89 ? 8.711 7.899 3.944 1.00 94.38 89 THR A CA 1
ATOM 717 C C . THR A 1 89 ? 7.700 8.769 4.691 1.00 94.38 89 THR A C 1
ATOM 719 O O . THR A 1 89 ? 8.015 9.307 5.747 1.00 94.38 89 THR A O 1
ATOM 722 N N . GLY A 1 90 ? 6.479 8.905 4.168 1.00 94.12 90 GLY A N 1
ATOM 723 C CA . GLY A 1 90 ? 5.396 9.688 4.768 1.00 94.12 90 GLY A CA 1
ATOM 724 C C . GLY A 1 90 ? 4.400 8.872 5.594 1.00 94.12 90 GLY A C 1
ATOM 725 O O . GLY A 1 90 ? 3.490 9.454 6.182 1.00 94.12 90 GLY A O 1
ATOM 726 N N . THR A 1 91 ? 4.538 7.544 5.625 1.00 96.12 91 THR A N 1
ATOM 727 C CA . THR A 1 91 ? 3.718 6.634 6.439 1.00 96.12 91 THR A CA 1
ATOM 728 C C . THR A 1 91 ? 4.589 5.518 7.028 1.00 96.12 91 THR A C 1
ATOM 730 O O . THR A 1 91 ? 5.798 5.500 6.820 1.00 96.12 91 THR A O 1
ATOM 733 N N . LEU A 1 92 ? 3.974 4.567 7.736 1.00 97.75 92 LEU A N 1
ATOM 734 C CA . LEU A 1 92 ? 4.649 3.390 8.297 1.00 97.75 92 LEU A CA 1
ATOM 735 C C . LEU A 1 92 ? 4.677 2.183 7.330 1.00 97.75 92 LEU A C 1
ATOM 737 O O . LEU A 1 92 ? 5.030 1.074 7.727 1.00 97.75 92 LEU A O 1
ATOM 741 N N . ALA A 1 93 ? 4.303 2.374 6.059 1.00 97.94 93 ALA A N 1
ATOM 742 C CA . ALA A 1 93 ? 4.323 1.308 5.062 1.00 97.94 93 ALA A CA 1
ATOM 743 C C . ALA A 1 93 ? 5.718 0.677 4.931 1.00 97.94 93 ALA A C 1
ATOM 745 O O . ALA A 1 93 ? 6.707 1.351 4.648 1.00 97.94 93 ALA A O 1
ATOM 746 N N . SER A 1 94 ? 5.787 -0.645 5.055 1.00 98.19 94 SER A N 1
ATOM 747 C CA . SER A 1 94 ? 7.012 -1.422 4.904 1.00 98.19 94 SER A CA 1
ATOM 748 C C . SER A 1 94 ? 7.084 -2.011 3.501 1.00 98.19 94 SER A C 1
ATOM 750 O O . SER A 1 94 ? 6.268 -2.865 3.145 1.00 98.19 94 SER A O 1
ATOM 752 N N . TRP A 1 95 ? 8.077 -1.599 2.703 1.00 98.31 95 TRP A N 1
ATOM 753 C CA . TRP A 1 95 ? 8.279 -2.189 1.377 1.00 98.31 95 TRP A CA 1
ATOM 754 C C . TRP A 1 95 ? 8.488 -3.711 1.422 1.00 98.31 95 TRP A C 1
ATOM 756 O O . TRP A 1 95 ? 7.788 -4.395 0.680 1.00 98.31 95 TRP A O 1
ATOM 766 N N . PRO A 1 96 ? 9.344 -4.286 2.294 1.00 98.50 96 PRO A N 1
ATOM 767 C CA . PRO A 1 96 ? 9.494 -5.740 2.373 1.00 98.50 96 PRO A CA 1
ATOM 768 C C . PRO A 1 96 ? 8.172 -6.491 2.591 1.00 98.50 96 PRO A C 1
ATOM 770 O O . PRO A 1 96 ? 7.917 -7.490 1.919 1.00 98.50 96 PRO A O 1
ATOM 773 N N . ARG A 1 97 ? 7.294 -5.987 3.470 1.00 98.25 97 ARG A N 1
ATOM 774 C CA . ARG A 1 97 ? 5.965 -6.585 3.690 1.00 98.25 97 ARG A CA 1
ATOM 775 C C . ARG A 1 97 ? 5.035 -6.381 2.505 1.00 98.25 97 ARG A C 1
ATOM 777 O O . ARG A 1 97 ? 4.377 -7.316 2.066 1.00 98.25 97 ARG A O 1
ATOM 784 N N . MET A 1 98 ? 5.010 -5.173 1.949 1.00 98.38 98 MET A N 1
ATOM 785 C CA . MET A 1 98 ? 4.180 -4.858 0.789 1.00 98.38 98 MET A CA 1
ATOM 786 C C . MET A 1 98 ? 4.573 -5.704 -0.430 1.00 98.38 98 MET A C 1
ATOM 788 O O . MET A 1 98 ? 3.697 -6.219 -1.120 1.00 98.38 98 MET A O 1
ATOM 792 N N . LYS A 1 99 ? 5.875 -5.914 -0.651 1.00 98.62 99 LYS A N 1
ATOM 793 C CA . LYS A 1 99 ? 6.424 -6.814 -1.670 1.00 98.62 99 LYS A CA 1
ATOM 794 C C . LYS A 1 99 ? 5.941 -8.246 -1.464 1.00 98.62 99 LYS A C 1
ATOM 796 O O . LYS A 1 99 ? 5.376 -8.818 -2.391 1.00 98.62 99 LYS A O 1
ATOM 801 N N . LYS A 1 100 ? 6.077 -8.782 -0.245 1.00 98.31 100 LYS A N 1
ATOM 802 C CA . LYS A 1 100 ? 5.555 -10.111 0.102 1.00 98.31 100 LYS A CA 1
ATOM 803 C C . LYS A 1 100 ? 4.049 -10.211 -0.161 1.00 98.31 100 LYS A C 1
ATOM 805 O O . LYS A 1 100 ? 3.585 -11.185 -0.743 1.00 98.31 100 LYS A O 1
ATOM 810 N N . GLY A 1 101 ? 3.294 -9.176 0.194 1.00 98.06 101 GLY A N 1
ATOM 811 C CA . GLY A 1 101 ? 1.865 -9.104 -0.081 1.00 98.06 101 GLY A CA 1
ATOM 812 C C . GLY A 1 101 ? 1.521 -9.137 -1.570 1.00 98.06 101 GLY A C 1
ATOM 813 O O . GLY A 1 101 ? 0.606 -9.854 -1.968 1.00 98.06 101 GLY A O 1
ATOM 814 N N . PHE A 1 102 ? 2.267 -8.421 -2.412 1.00 98.38 102 PHE A N 1
ATOM 815 C CA . PHE A 1 102 ? 2.093 -8.498 -3.864 1.00 98.38 102 PHE A CA 1
ATOM 816 C C . PHE A 1 102 ? 2.462 -9.868 -4.436 1.00 98.38 102 PHE A C 1
ATOM 818 O O . PHE A 1 102 ? 1.762 -10.366 -5.316 1.00 98.38 102 PHE A O 1
ATOM 825 N N . GLU A 1 103 ? 3.531 -10.491 -3.945 1.00 97.94 103 GLU A N 1
ATOM 826 C CA . GLU A 1 103 ? 3.918 -11.848 -4.345 1.00 97.94 103 GLU A CA 1
ATOM 827 C C . GLU A 1 103 ? 2.818 -12.858 -3.992 1.00 97.94 103 GLU A C 1
ATOM 829 O O . GLU A 1 103 ? 2.405 -13.645 -4.843 1.00 97.94 103 GLU A O 1
ATOM 834 N N . ASP A 1 104 ? 2.266 -12.775 -2.779 1.00 97.00 104 ASP A N 1
ATOM 835 C CA . ASP A 1 104 ? 1.165 -13.633 -2.337 1.00 97.00 104 ASP A CA 1
ATOM 836 C C . ASP A 1 104 ? -0.134 -13.366 -3.111 1.00 97.00 104 ASP A C 1
ATOM 838 O O . ASP A 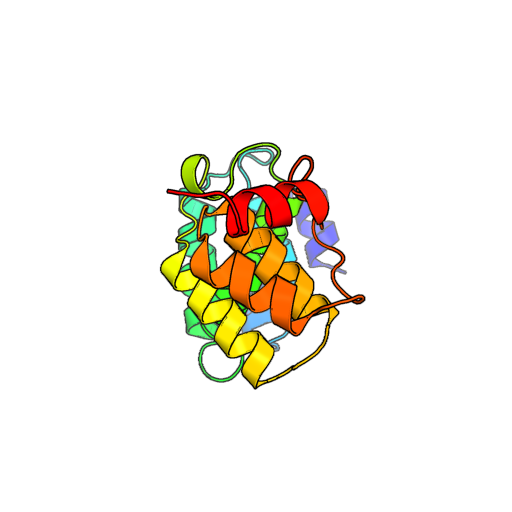1 104 ? -0.917 -14.289 -3.346 1.00 97.00 104 ASP A O 1
ATOM 842 N N . MET A 1 105 ? -0.376 -12.113 -3.509 1.00 95.62 105 MET A N 1
ATOM 843 C CA . MET A 1 105 ? -1.509 -11.719 -4.347 1.00 95.62 105 MET A CA 1
ATOM 844 C C . MET A 1 105 ? -1.388 -12.318 -5.749 1.00 95.62 105 MET A C 1
ATOM 846 O O . MET A 1 105 ? -2.333 -12.946 -6.216 1.00 95.62 105 MET A O 1
ATOM 850 N N .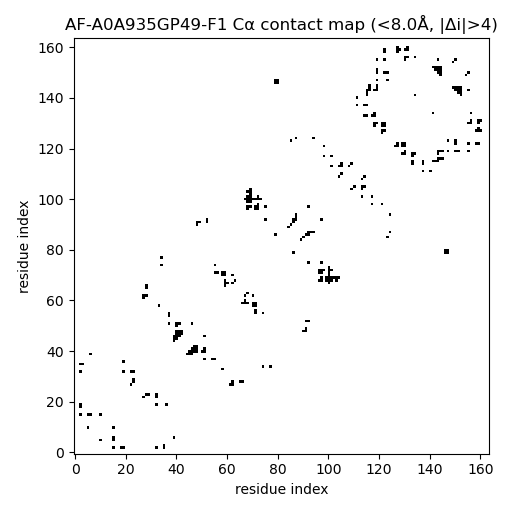 LEU A 1 106 ? -0.221 -12.197 -6.390 1.00 96.56 106 LEU A N 1
ATOM 851 C CA . LEU A 1 106 ? 0.028 -12.747 -7.725 1.00 96.56 106 LEU A CA 1
ATOM 852 C C . LEU A 1 106 ? 0.055 -14.274 -7.752 1.00 96.56 106 LEU A C 1
ATOM 854 O O . LEU A 1 106 ? -0.348 -14.862 -8.751 1.00 96.56 106 LEU A O 1
ATOM 858 N N . ALA A 1 107 ? 0.494 -14.925 -6.673 1.00 95.75 107 ALA A N 1
ATOM 859 C CA . ALA A 1 107 ? 0.438 -16.381 -6.564 1.00 95.75 107 ALA A CA 1
ATOM 860 C C . ALA A 1 107 ? -1.007 -16.913 -6.598 1.00 95.75 107 ALA A C 1
ATOM 862 O O . ALA A 1 107 ? -1.247 -18.024 -7.066 1.00 95.75 107 ALA A O 1
ATOM 863 N N . ARG A 1 108 ? -1.970 -16.121 -6.110 1.00 92.81 108 ARG A N 1
ATOM 864 C CA . ARG A 1 108 ? -3.397 -16.474 -6.072 1.00 92.81 108 ARG A CA 1
ATOM 865 C C . ARG A 1 108 ? -4.168 -15.979 -7.288 1.00 92.81 108 ARG A C 1
ATOM 867 O O . ARG A 1 108 ? -5.000 -16.705 -7.823 1.00 92.81 108 ARG A O 1
ATOM 874 N N . TYR A 1 109 ? -3.889 -14.751 -7.707 1.00 92.38 109 TYR A N 1
ATOM 875 C CA . TYR A 1 109 ? -4.569 -14.056 -8.792 1.00 92.38 109 TYR A CA 1
ATOM 876 C C . TYR A 1 109 ? -3.519 -13.501 -9.766 1.00 92.38 109 TYR A C 1
ATOM 878 O O . TYR A 1 109 ? -3.150 -12.324 -9.693 1.00 92.38 109 TYR A O 1
ATOM 886 N N . PRO A 1 110 ? -2.974 -14.359 -10.649 1.00 93.44 110 PRO A N 1
ATOM 887 C CA . PRO A 1 110 ? -1.957 -13.957 -11.608 1.00 93.44 110 PRO A CA 1
ATOM 888 C C . PRO A 1 110 ? -2.608 -13.211 -12.775 1.00 93.44 110 PRO A C 1
ATOM 890 O O . PRO A 1 110 ? -2.929 -13.797 -13.807 1.00 93.44 110 PRO A O 1
ATOM 893 N N . ASP A 1 111 ? -2.792 -11.9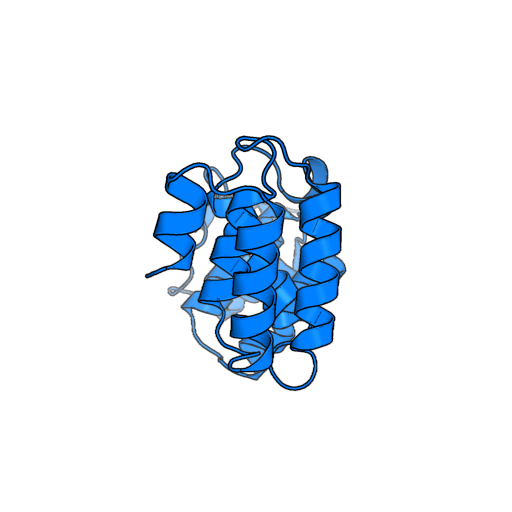06 -12.617 1.00 94.81 111 ASP A N 1
ATOM 894 C CA . ASP A 1 111 ? -3.289 -11.035 -13.678 1.00 94.81 111 ASP A CA 1
ATOM 895 C C . ASP A 1 111 ? -2.373 -9.827 -13.918 1.00 94.81 111 ASP A C 1
ATOM 897 O O . ASP A 1 111 ? -1.574 -9.409 -13.070 1.00 94.81 111 ASP A O 1
ATOM 901 N N . GLU A 1 112 ? -2.470 -9.276 -15.127 1.00 96.75 112 GLU A N 1
ATOM 902 C CA . GLU A 1 112 ? -1.641 -8.155 -15.569 1.00 96.75 112 GLU A CA 1
ATOM 903 C C . GLU A 1 112 ? -1.896 -6.888 -14.753 1.00 96.75 112 GLU A C 1
ATOM 905 O O . GLU A 1 112 ? -0.975 -6.093 -14.560 1.00 96.75 112 GLU A O 1
ATOM 910 N N . TRP A 1 113 ? -3.115 -6.688 -14.248 1.00 96.19 113 TRP A N 1
ATOM 911 C CA . TRP A 1 113 ? -3.452 -5.520 -13.443 1.00 96.19 113 TRP A CA 1
ATOM 912 C C . TRP A 1 113 ? -2.700 -5.546 -12.108 1.00 96.19 113 TRP A C 1
ATOM 914 O O . TRP A 1 113 ? -2.000 -4.587 -11.772 1.00 96.19 113 TRP A O 1
ATOM 924 N N . ASN A 1 114 ? -2.746 -6.671 -11.395 1.00 96.75 114 ASN A N 1
ATOM 925 C CA . ASN A 1 114 ? -2.001 -6.874 -10.156 1.00 96.75 114 ASN A CA 1
ATOM 926 C C . ASN A 1 114 ? -0.487 -6.795 -10.386 1.00 96.75 114 ASN A C 1
ATOM 928 O O . ASN A 1 114 ? 0.236 -6.209 -9.577 1.00 96.75 114 ASN A O 1
ATOM 932 N N . LYS A 1 115 ? 0.004 -7.308 -11.521 1.00 98.19 115 LYS A N 1
ATOM 933 C CA . LYS A 1 115 ? 1.432 -7.242 -11.859 1.00 98.19 115 LYS A CA 1
ATOM 934 C C . LYS A 1 115 ? 1.887 -5.806 -12.152 1.00 98.19 115 LYS A C 1
ATOM 936 O O . LYS A 1 115 ? 2.943 -5.391 -11.674 1.00 98.19 115 LYS A O 1
ATOM 941 N N . ASN A 1 116 ? 1.080 -5.021 -12.865 1.00 98.31 116 ASN A N 1
ATOM 942 C CA . ASN A 1 116 ? 1.329 -3.596 -13.101 1.00 98.31 116 ASN A CA 1
ATOM 943 C C . ASN A 1 116 ? 1.290 -2.770 -11.810 1.00 98.31 116 ASN A C 1
ATOM 945 O O . ASN A 1 116 ? 2.113 -1.869 -11.612 1.00 98.31 116 ASN A O 1
ATOM 949 N N . LEU A 1 117 ? 0.364 -3.093 -10.907 1.00 97.56 117 LEU A N 1
ATOM 950 C CA . LEU A 1 117 ? 0.284 -2.471 -9.592 1.00 97.56 117 LEU A CA 1
ATOM 951 C C . LEU A 1 117 ? 1.543 -2.778 -8.769 1.00 97.56 117 LEU A C 1
ATOM 953 O O . LEU A 1 117 ? 2.180 -1.852 -8.269 1.00 97.56 117 LEU A O 1
ATOM 957 N N . PHE A 1 118 ? 1.973 -4.042 -8.719 1.00 98.38 118 PHE A N 1
ATOM 958 C CA . PHE A 1 118 ? 3.218 -4.432 -8.056 1.00 98.38 118 PHE A CA 1
ATOM 959 C C . PHE A 1 118 ? 4.428 -3.692 -8.644 1.00 98.38 118 PHE A C 1
ATOM 961 O O . PHE A 1 118 ? 5.214 -3.103 -7.902 1.00 98.38 118 PHE A O 1
ATOM 968 N N . ALA A 1 119 ? 4.543 -3.631 -9.974 1.00 98.50 119 ALA A N 1
ATOM 969 C CA . ALA A 1 119 ? 5.633 -2.927 -10.647 1.00 98.50 119 ALA A CA 1
ATOM 970 C C . ALA A 1 119 ? 5.644 -1.423 -10.317 1.00 98.50 119 ALA A C 1
ATOM 972 O O . ALA A 1 119 ? 6.704 -0.838 -10.087 1.00 98.50 119 ALA A O 1
ATOM 973 N N . THR A 1 120 ? 4.462 -0.807 -10.222 1.00 97.88 120 THR A N 1
ATOM 974 C CA . THR A 1 120 ? 4.309 0.597 -9.817 1.00 97.88 120 THR A CA 1
ATOM 975 C C . THR A 1 120 ? 4.848 0.823 -8.403 1.00 9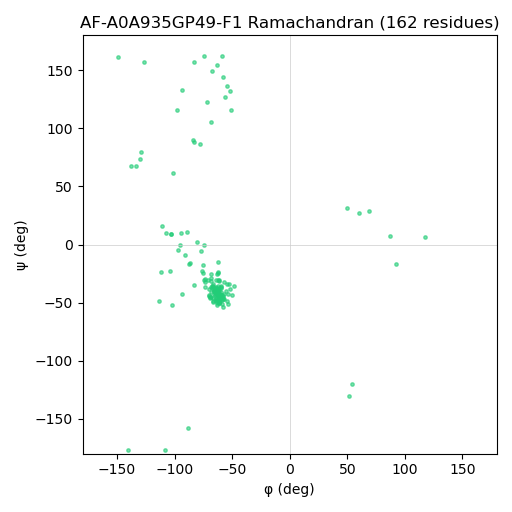7.88 120 THR A C 1
ATOM 977 O O . THR A 1 120 ? 5.635 1.745 -8.182 1.00 97.88 120 THR A O 1
ATOM 980 N N . PHE A 1 121 ? 4.474 -0.021 -7.438 1.00 98.00 121 PHE A N 1
ATOM 981 C CA . PHE A 1 121 ? 4.918 0.138 -6.050 1.00 98.00 121 PHE A CA 1
ATOM 982 C C . PHE A 1 121 ? 6.380 -0.268 -5.824 1.00 98.00 121 PHE A C 1
ATOM 984 O O . PHE A 1 121 ? 7.046 0.378 -5.018 1.00 98.00 121 PHE A O 1
ATOM 991 N N . ALA A 1 122 ? 6.916 -1.225 -6.586 1.00 98.50 122 ALA A N 1
ATOM 992 C CA . ALA A 1 122 ? 8.351 -1.523 -6.602 1.00 98.50 122 ALA A CA 1
ATOM 993 C C . ALA A 1 122 ? 9.176 -0.309 -7.042 1.00 98.50 122 ALA A C 1
ATOM 995 O O . ALA A 1 122 ? 10.159 0.058 -6.396 1.00 98.50 122 ALA A O 1
ATOM 996 N N . CYS A 1 123 ? 8.720 0.375 -8.091 1.00 98.00 123 CYS A N 1
ATOM 997 C CA . CYS A 1 123 ? 9.366 1.583 -8.585 1.00 98.00 123 CYS A CA 1
ATOM 998 C C . CYS A 1 123 ? 9.311 2.727 -7.557 1.00 98.00 123 CYS A C 1
ATOM 1000 O O . CYS A 1 123 ? 10.315 3.408 -7.330 1.00 98.00 123 CYS A O 1
ATOM 1002 N N . ARG A 1 124 ? 8.167 2.899 -6.874 1.00 96.62 124 ARG A N 1
ATOM 1003 C CA . ARG A 1 124 ? 8.013 3.853 -5.758 1.00 96.62 124 ARG A CA 1
ATOM 1004 C C . ARG A 1 124 ? 8.950 3.555 -4.598 1.00 96.62 124 ARG A C 1
ATOM 1006 O O . ARG A 1 124 ? 9.566 4.472 -4.073 1.00 96.62 124 ARG A O 1
ATOM 1013 N N . ALA A 1 125 ? 9.096 2.283 -4.244 1.00 97.44 125 ALA A N 1
ATOM 1014 C CA . ALA A 1 125 ? 9.987 1.830 -3.182 1.00 97.44 125 ALA A CA 1
ATOM 1015 C C . ALA A 1 125 ? 11.476 1.866 -3.562 1.00 97.44 125 ALA A C 1
ATOM 1017 O O . ALA A 1 125 ? 12.320 1.506 -2.746 1.00 97.44 125 ALA A O 1
ATOM 1018 N N . ARG A 1 126 ? 11.811 2.279 -4.795 1.00 97.25 126 ARG A N 1
ATOM 1019 C CA . ARG A 1 126 ? 13.177 2.261 -5.341 1.00 97.25 126 ARG A CA 1
ATOM 1020 C C . ARG A 1 126 ? 13.786 0.850 -5.399 1.00 97.25 126 ARG A C 1
ATOM 1022 O O . ARG A 1 126 ? 15.006 0.705 -5.424 1.00 97.25 126 ARG A O 1
ATOM 1029 N N . ASP A 1 127 ? 12.952 -0.187 -5.507 1.00 98.38 127 ASP A N 1
ATOM 1030 C CA . ASP A 1 127 ? 13.373 -1.576 -5.722 1.00 98.38 127 ASP A CA 1
ATOM 1031 C C . ASP A 1 127 ? 13.622 -1.807 -7.219 1.00 98.38 127 ASP A C 1
ATOM 1033 O O . ASP A 1 127 ? 12.730 -2.162 -7.999 1.00 98.38 127 ASP A O 1
ATOM 1037 N N . LYS A 1 128 ? 14.858 -1.518 -7.629 1.00 98.00 128 LYS A N 1
ATOM 1038 C CA . LYS A 1 128 ? 15.298 -1.549 -9.028 1.00 98.00 128 LYS A CA 1
ATOM 1039 C C . LYS A 1 128 ? 15.162 -2.939 -9.651 1.00 98.00 128 LYS A C 1
ATOM 1041 O O . LYS A 1 128 ? 14.656 -3.060 -10.766 1.00 98.00 128 LYS A O 1
ATOM 1046 N N . GLU A 1 129 ? 15.562 -3.971 -8.912 1.00 98.31 129 GLU A N 1
ATOM 1047 C CA . GLU A 1 129 ? 15.530 -5.368 -9.352 1.00 98.31 129 GLU A CA 1
ATOM 1048 C C . GLU A 1 129 ? 14.095 -5.831 -9.622 1.00 98.31 129 GLU A C 1
ATOM 1050 O O . GLU A 1 129 ? 13.776 -6.295 -10.719 1.00 98.31 129 GLU A O 1
ATOM 1055 N N . THR A 1 130 ? 13.197 -5.629 -8.654 1.00 98.62 130 THR A N 1
ATOM 1056 C CA . THR A 1 130 ? 11.792 -6.036 -8.775 1.00 98.62 130 THR A CA 1
ATOM 1057 C C . THR A 1 130 ? 11.090 -5.263 -9.884 1.00 98.62 130 THR A C 1
ATOM 1059 O O . THR A 1 130 ? 10.337 -5.851 -10.661 1.00 98.62 130 THR A O 1
ATOM 1062 N N . THR A 1 131 ? 11.379 -3.965 -10.016 1.00 98.62 131 THR A N 1
ATOM 1063 C CA . THR A 1 131 ? 10.834 -3.135 -11.100 1.00 98.62 131 THR A CA 1
ATOM 1064 C C . THR A 1 131 ? 11.273 -3.658 -12.470 1.00 98.62 131 THR A C 1
ATOM 1066 O O . THR A 1 131 ? 10.433 -3.861 -13.347 1.00 98.62 131 THR A O 1
ATOM 1069 N N . GLY A 1 132 ? 12.571 -3.918 -12.659 1.00 98.44 132 GLY A N 1
ATOM 1070 C CA . GLY A 1 132 ? 13.117 -4.412 -13.927 1.00 98.44 132 GLY A CA 1
ATOM 1071 C C . GLY A 1 132 ? 12.564 -5.780 -14.313 1.00 98.44 132 GLY A C 1
ATOM 1072 O O . GLY A 1 132 ? 12.143 -5.974 -15.457 1.00 98.44 132 GLY A O 1
ATOM 1073 N N . ARG A 1 133 ? 12.482 -6.701 -13.346 1.00 98.56 133 ARG A N 1
ATOM 1074 C CA . ARG A 1 133 ? 11.882 -8.024 -13.546 1.00 98.56 133 ARG A CA 1
ATOM 1075 C C . ARG A 1 133 ? 10.428 -7.913 -14.005 1.00 98.56 133 ARG A C 1
ATOM 1077 O O . ARG A 1 133 ? 10.082 -8.445 -15.055 1.00 98.56 133 ARG A O 1
ATOM 1084 N N . LEU A 1 134 ? 9.590 -7.181 -13.268 1.00 98.56 134 LEU A N 1
ATOM 1085 C CA . LEU A 1 134 ? 8.161 -7.077 -13.576 1.00 98.56 134 LEU A CA 1
ATOM 1086 C C . LEU A 1 134 ? 7.899 -6.361 -14.906 1.00 98.56 134 LEU A C 1
ATOM 1088 O O . LEU A 1 134 ? 7.045 -6.807 -15.664 1.00 98.56 134 LEU A O 1
ATOM 1092 N N . ILE A 1 135 ? 8.648 -5.300 -15.232 1.00 98.31 135 ILE A N 1
ATOM 1093 C CA . ILE A 1 135 ? 8.544 -4.624 -16.539 1.00 98.31 135 ILE A CA 1
ATOM 1094 C C . ILE A 1 135 ? 8.935 -5.570 -17.683 1.00 98.31 135 ILE A C 1
ATOM 1096 O O . ILE A 1 135 ? 8.310 -5.532 -18.743 1.00 98.31 135 ILE A O 1
ATOM 1100 N N . THR A 1 136 ? 9.949 -6.414 -17.479 1.00 98.19 136 THR A N 1
ATOM 1101 C CA . THR A 1 136 ? 10.369 -7.409 -18.478 1.00 98.19 136 THR A CA 1
ATOM 1102 C C . THR A 1 136 ? 9.289 -8.468 -18.681 1.00 98.19 136 THR A C 1
ATOM 1104 O O . THR A 1 136 ? 8.929 -8.754 -19.817 1.00 98.19 136 THR A O 1
ATOM 1107 N N . GLU A 1 137 ? 8.722 -8.998 -17.593 1.00 97.69 137 GLU A N 1
ATOM 1108 C CA . GLU A 1 137 ? 7.631 -9.978 -17.647 1.00 97.69 137 GLU A CA 1
ATOM 1109 C C . GLU A 1 137 ? 6.345 -9.415 -18.270 1.00 97.69 137 GLU A C 1
ATOM 1111 O O . GLU A 1 137 ? 5.630 -10.143 -18.951 1.00 97.69 137 GLU A O 1
ATOM 1116 N N . LEU A 1 138 ? 6.028 -8.142 -18.016 1.00 98.06 138 LEU A N 1
ATOM 1117 C CA . LEU A 1 138 ? 4.847 -7.469 -18.566 1.00 98.06 138 LEU A CA 1
ATOM 1118 C C . LEU A 1 138 ? 4.995 -7.141 -20.057 1.00 98.06 138 LEU A C 1
ATOM 1120 O O . LEU A 1 138 ? 3.996 -7.071 -20.769 1.00 98.06 138 LEU A O 1
ATOM 1124 N N . GLY A 1 139 ? 6.216 -6.897 -20.542 1.00 97.31 139 GLY A N 1
ATOM 1125 C CA . GLY A 1 139 ? 6.463 -6.560 -21.943 1.00 97.31 139 GLY A CA 1
ATOM 1126 C C . GLY A 1 139 ? 5.620 -5.368 -22.415 1.00 97.31 139 GLY A C 1
ATOM 1127 O O . GLY A 1 139 ? 5.725 -4.263 -21.877 1.00 97.31 139 GLY A O 1
ATOM 1128 N N . THR A 1 140 ? 4.783 -5.591 -23.430 1.00 96.69 140 THR A N 1
ATOM 1129 C CA . THR A 1 140 ? 3.873 -4.579 -23.996 1.00 96.69 140 THR A CA 1
ATOM 1130 C C . THR A 1 140 ? 2.651 -4.292 -23.123 1.00 96.69 140 THR A C 1
ATOM 1132 O O . THR A 1 140 ? 2.030 -3.249 -23.299 1.00 96.69 140 THR A O 1
ATOM 1135 N N . ALA A 1 141 ? 2.317 -5.168 -22.169 1.00 97.50 141 ALA A N 1
ATOM 1136 C CA . ALA A 1 141 ? 1.225 -4.962 -21.213 1.00 97.50 141 ALA A CA 1
ATOM 1137 C C . ALA A 1 141 ? 1.623 -4.050 -20.032 1.00 97.50 141 ALA A C 1
ATOM 1139 O O . ALA A 1 141 ? 0.827 -3.816 -19.120 1.00 97.50 141 ALA A O 1
ATOM 1140 N N . ALA A 1 142 ? 2.856 -3.529 -20.020 1.00 97.94 142 ALA A N 1
ATOM 1141 C CA . ALA A 1 142 ? 3.350 -2.649 -18.967 1.00 97.94 142 ALA A CA 1
ATOM 1142 C C . ALA A 1 142 ? 2.647 -1.275 -18.987 1.00 97.94 142 ALA A C 1
ATOM 1144 O O . ALA A 1 142 ? 2.951 -0.396 -19.794 1.00 97.94 142 ALA A O 1
ATOM 1145 N N . SER A 1 143 ? 1.755 -1.068 -18.025 1.00 97.69 143 SER A N 1
ATOM 1146 C CA . SER A 1 143 ? 0.987 0.148 -17.768 1.00 97.69 143 SER A CA 1
ATOM 1147 C C . SER A 1 143 ? 1.100 0.536 -16.286 1.00 97.69 143 SER A C 1
ATOM 1149 O O . SER A 1 143 ? 0.192 0.334 -15.479 1.00 97.69 143 SER A O 1
ATOM 1151 N N . LEU A 1 144 ? 2.276 1.046 -15.907 1.00 97.12 144 LEU A N 1
ATOM 1152 C CA . LEU A 1 144 ? 2.586 1.494 -14.548 1.00 97.12 144 LEU A CA 1
ATOM 1153 C C . LEU A 1 144 ? 2.078 2.922 -14.310 1.00 97.12 144 LEU A C 1
ATOM 1155 O O . LEU A 1 144 ? 1.961 3.729 -15.236 1.00 97.12 144 LEU A O 1
ATOM 1159 N N . GLY A 1 145 ? 1.865 3.252 -13.035 1.00 94.50 145 GLY A N 1
ATOM 1160 C CA . GLY A 1 145 ? 1.529 4.608 -12.584 1.00 94.50 145 GLY A CA 1
ATOM 1161 C C . GLY A 1 145 ? 0.162 4.739 -11.925 1.00 94.50 145 GLY A C 1
ATOM 1162 O O . GLY A 1 145 ? -0.242 5.851 -11.577 1.00 94.50 145 GLY A O 1
ATOM 1163 N N . ALA A 1 146 ? -0.541 3.623 -11.704 1.00 91.19 146 ALA A N 1
ATOM 1164 C CA . ALA A 1 146 ? -1.807 3.600 -10.980 1.00 91.19 146 ALA A CA 1
ATOM 1165 C C . ALA A 1 146 ? -1.673 4.337 -9.635 1.00 91.19 146 ALA A C 1
ATOM 1167 O O . ALA A 1 146 ? -0.876 3.960 -8.771 1.00 91.19 146 ALA A O 1
ATOM 1168 N N . TRP A 1 147 ? -2.423 5.438 -9.503 1.00 87.06 147 TRP A N 1
ATOM 1169 C CA . TRP A 1 147 ? -2.443 6.317 -8.324 1.00 87.06 147 TRP A CA 1
ATOM 1170 C C . TRP A 1 147 ? -1.055 6.747 -7.835 1.00 87.06 147 TRP A C 1
ATOM 1172 O O . TRP A 1 147 ? -0.825 6.935 -6.643 1.00 87.06 147 TRP A O 1
ATOM 1182 N N . SER A 1 148 ? -0.119 6.873 -8.774 1.00 91.19 148 SER A N 1
ATOM 1183 C CA . SER A 1 148 ? 1.282 7.165 -8.494 1.00 91.19 148 SER A CA 1
ATOM 1184 C C . SER A 1 148 ? 1.806 8.198 -9.495 1.00 91.19 148 SER A C 1
ATOM 1186 O O . SER A 1 148 ? 2.625 7.861 -10.355 1.00 91.19 148 SER A O 1
ATOM 1188 N N . PRO A 1 149 ? 1.316 9.455 -9.437 1.00 87.25 149 PRO A N 1
ATOM 1189 C CA . PRO A 1 149 ? 1.777 10.508 -10.336 1.00 87.25 149 PRO A CA 1
ATOM 1190 C C . PRO A 1 149 ? 3.310 10.610 -10.324 1.00 87.25 149 PRO A C 1
ATOM 1192 O O . PRO A 1 149 ? 3.923 10.610 -9.260 1.00 87.25 149 PRO A O 1
ATOM 1195 N N . GLY A 1 150 ? 3.930 10.661 -11.506 1.00 89.50 150 GLY A N 1
ATOM 1196 C CA . GLY A 1 150 ? 5.394 10.682 -11.672 1.00 89.50 150 GLY A CA 1
ATOM 1197 C C . GLY A 1 150 ? 6.062 9.308 -11.848 1.00 89.50 150 GLY A C 1
ATOM 1198 O O . GLY A 1 150 ? 7.174 9.234 -12.373 1.00 89.50 150 GLY A O 1
ATOM 1199 N N . PHE A 1 151 ? 5.376 8.212 -11.514 1.00 94.94 151 PHE A N 1
ATOM 1200 C CA . PHE A 1 151 ? 5.870 6.837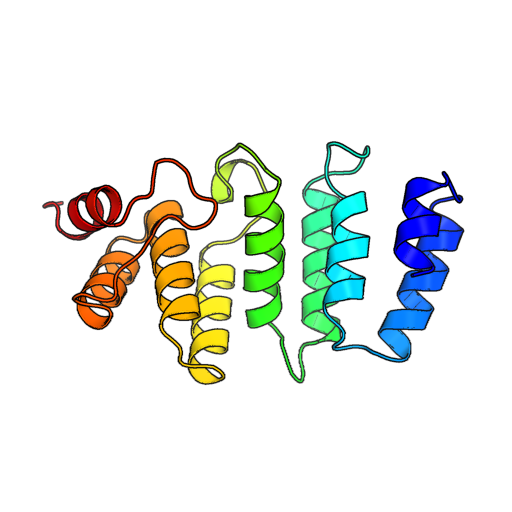 -11.671 1.00 94.94 151 PHE A CA 1
ATOM 1201 C C . PHE A 1 151 ? 5.263 6.166 -12.912 1.00 94.94 151 PHE A C 1
ATOM 1203 O O . PHE A 1 151 ? 4.524 5.191 -12.810 1.00 94.94 151 PHE A O 1
ATOM 1210 N N . THR A 1 152 ? 5.527 6.724 -14.095 1.00 97.44 152 THR A N 1
ATOM 1211 C CA . THR A 1 152 ? 5.043 6.175 -15.373 1.00 97.44 152 THR A CA 1
ATOM 1212 C C . THR A 1 152 ? 5.832 4.926 -15.772 1.00 97.44 152 THR A C 1
ATOM 1214 O O . THR A 1 152 ? 6.954 4.721 -15.304 1.00 97.44 152 THR A O 1
ATOM 1217 N N . THR A 1 153 ? 5.302 4.115 -16.699 1.00 98.06 153 THR A N 1
ATOM 1218 C CA . THR A 1 153 ? 6.059 2.988 -17.284 1.00 98.06 153 THR A CA 1
ATOM 1219 C C . THR A 1 153 ? 7.441 3.424 -17.770 1.00 98.06 153 THR A C 1
ATOM 1221 O O . THR A 1 153 ? 8.424 2.740 -17.507 1.00 98.06 153 THR A O 1
ATOM 1224 N N . GLU A 1 154 ? 7.535 4.576 -18.434 1.00 97.50 154 GLU A N 1
ATOM 1225 C CA . GLU A 1 154 ? 8.796 5.089 -18.970 1.00 97.50 154 GLU A CA 1
ATOM 1226 C C . GLU A 1 154 ? 9.767 5.538 -17.869 1.00 97.50 154 GLU A C 1
ATOM 1228 O O . GLU A 1 154 ? 10.939 5.157 -17.892 1.00 97.50 154 GLU A O 1
ATOM 1233 N N . SER A 1 155 ? 9.307 6.301 -16.867 1.00 97.75 155 SER A N 1
ATOM 1234 C CA . SER A 1 155 ? 10.196 6.744 -15.782 1.00 97.75 155 SER A CA 1
ATOM 1235 C C . SER A 1 155 ? 10.703 5.559 -14.956 1.00 97.75 155 SER A C 1
ATOM 1237 O O . SER A 1 155 ? 11.890 5.495 -14.629 1.00 97.75 155 SER A O 1
ATOM 1239 N N . CYS A 1 156 ? 9.838 4.576 -14.704 1.00 98.19 156 CYS A N 1
ATOM 1240 C CA . CYS A 1 156 ? 10.189 3.353 -13.995 1.00 98.19 156 CYS A CA 1
ATOM 1241 C C . CYS A 1 156 ? 11.098 2.430 -14.805 1.00 98.19 156 CYS A C 1
ATOM 1243 O O . CYS A 1 156 ? 12.040 1.874 -14.244 1.00 98.19 156 CYS A O 1
ATOM 1245 N N . ARG A 1 157 ? 10.888 2.308 -16.121 1.00 98.00 157 ARG A N 1
ATOM 1246 C CA . ARG A 1 157 ? 11.788 1.569 -17.017 1.00 98.00 157 ARG A CA 1
ATOM 1247 C C . ARG A 1 157 ? 13.179 2.195 -17.018 1.00 98.00 157 ARG A C 1
ATOM 1249 O O . ARG A 1 157 ? 14.163 1.490 -16.811 1.00 98.00 157 ARG A O 1
ATOM 1256 N N . ARG A 1 158 ? 13.269 3.518 -17.180 1.00 97.62 158 ARG A N 1
ATOM 1257 C CA . ARG A 1 158 ? 14.549 4.238 -17.139 1.00 97.62 158 ARG A CA 1
ATOM 1258 C C . ARG A 1 158 ? 15.273 4.036 -15.813 1.00 97.62 158 ARG A C 1
ATOM 1260 O O . ARG A 1 158 ? 16.473 3.800 -15.813 1.00 97.62 158 ARG A O 1
ATOM 1267 N N . PHE A 1 159 ? 14.547 4.106 -14.699 1.00 97.44 159 PHE A N 1
ATOM 1268 C CA . PHE A 1 159 ? 15.096 3.828 -13.374 1.00 97.44 159 PHE A CA 1
ATOM 1269 C C . PHE A 1 159 ? 15.605 2.383 -13.247 1.00 97.44 159 PHE A C 1
ATOM 1271 O O . PHE A 1 159 ? 16.730 2.170 -12.799 1.00 97.44 159 PHE A O 1
ATOM 1278 N N . ALA A 1 160 ? 14.803 1.400 -13.661 1.00 97.81 160 ALA A N 1
ATOM 1279 C CA . ALA A 1 160 ? 15.116 -0.020 -13.528 1.00 97.81 160 ALA A CA 1
ATOM 1280 C C . ALA A 1 160 ? 16.373 -0.437 -14.305 1.00 97.81 160 ALA A C 1
ATOM 1282 O O . ALA A 1 160 ? 17.172 -1.226 -13.805 1.00 97.81 160 ALA A O 1
ATOM 1283 N N . PHE A 1 161 ? 16.567 0.120 -15.502 1.00 97.00 161 PHE A N 1
ATOM 1284 C CA . PHE A 1 161 ? 17.642 -0.271 -16.419 1.00 97.00 161 PHE A CA 1
ATOM 1285 C C . PHE A 1 161 ? 18.769 0.760 -16.537 1.00 97.00 161 PHE A C 1
ATOM 1287 O O . PHE A 1 161 ? 19.636 0.619 -17.400 1.00 97.00 161 PHE A O 1
ATOM 1294 N N . SER A 1 162 ? 18.795 1.793 -15.688 1.00 94.25 162 SER A N 1
ATOM 1295 C CA . SER A 1 162 ? 19.961 2.676 -15.624 1.00 94.25 162 SER A CA 1
ATOM 1296 C C . SER A 1 162 ? 21.190 1.885 -15.153 1.00 94.25 162 SER A C 1
ATOM 1298 O O . SER A 1 162 ? 21.044 0.919 -14.400 1.00 94.25 162 SER A O 1
ATOM 1300 N N . PRO A 1 163 ? 22.415 2.297 -15.495 1.00 87.75 163 PRO A N 1
ATOM 1301 C CA . PRO A 1 163 ? 23.609 1.836 -14.787 1.00 87.75 163 PRO A CA 1
ATOM 1302 C C . PRO A 1 163 ? 23.542 2.179 -13.286 1.00 87.75 163 PRO A C 1
ATOM 1304 O O . PRO A 1 163 ? 22.697 2.986 -12.868 1.00 87.75 163 PRO A O 1
ATOM 1307 N N . ALA A 1 164 ? 24.366 1.502 -12.482 1.00 74.56 164 ALA A N 1
ATOM 1308 C CA . ALA A 1 164 ? 24.581 1.825 -11.069 1.00 74.56 164 ALA A CA 1
ATOM 1309 C C . ALA A 1 164 ? 25.523 3.026 -10.918 1.00 74.56 164 ALA A C 1
ATOM 1311 O O . ALA A 1 164 ? 26.420 3.166 -11.781 1.00 74.56 164 ALA A O 1
#

Nearest PDB structures (foldseek):
  4wne-assembly1_A  TM=4.166E-01  e=1.216E+00  Homo sapiens
  3sf4-assembly3_C  TM=3.573E-01  e=1.404E+00  Homo sapiens
  4abn-assembly1_A  TM=3.399E-01  e=7.875E+00  Mus musculus
  4abn-assembly2_B  TM=3.420E-01  e=9.538E+00  Mus musculus

pLDDT: mean 91.96, std 11.9, range [47.66, 98.62]

Foldseek 3Di:
DVLVCCLVVPPPPVVSVVVLVVCCVVVVPPVVSLLSNLVCQDVVNVHALVSNVVSQVVSLVSCVVPQRLLSLLVSLLSVLLVDPDQSVVRHVRDPVSNLVSLVVVCVVVVDLVSLQASLQVCLSVLVLQSVCVSCVVCPVVNAHQVSNPPSGSVNSNCSNPPDD

Radius of gyration: 16.99 Å; Cα contacts (8 Å, |Δi|>4): 181; chains: 1; bounding box: 50×32×44 Å

Secondary structure (DSSP, 8-state):
-HHHHHHHTT--HHHHHHHHHHHHHH-TT-HHHHHHHHHTTSGGGT--HHHHHHHHHHHHHHTTTTTTHHHHHHHHHHHHHH--S-HHHHS---HHHHHHHHHHHHHHS--HHHHHHHHHHHHHTT-HHHHHHHHHHHGGG----TT-TT--HHHHHHHHHS--